Protein AF-A0A8C9T760-F1 (afdb_monomer_lite)

Secondary structure (DSSP, 8-state):
--HHHHHHHHHHHHHTT-SS---GGGGSS--HHHHHHHHHHHHHHHHHHHSTT-

Foldseek 3Di:
DDPVVLVVVQVVCVVVPPPDRDDSVCVPDDDVVVVVVVVVVVVVVVVVVVVVVD

InterPro domains:
  IPR019366 Clusterin-associated protein-1 [PF10234] (14-51)
  IPR019366 Clusterin-associated protein-1 [PTHR21547] (1-48)

Structure (mmCIF, N/CA/C/O backbone):
data_AF-A0A8C9T760-F1
#
_entry.id   AF-A0A8C9T760-F1
#
loop_
_atom_site.group_PDB
_atom_site.id
_atom_site.type_symbol
_atom_site.label_atom_id
_atom_site.label_alt_id
_atom_site.label_comp_id
_atom_site.label_asym_id
_atom_site.label_entity_id
_atom_site.label_seq_id
_atom_site.pdbx_PDB_ins_code
_atom_site.Cartn_x
_atom_site.Cartn_y
_atom_site.Cartn_z
_atom_site.occupancy
_atom_site.B_iso_or_equiv
_atom_site.auth_seq_id
_atom_site.auth_comp_id
_atom_site.auth_asym_id
_atom_site.auth_atom_id
_atom_site.pdbx_PDB_model_num
ATOM 1 N N . MET A 1 1 ? -2.562 2.196 -14.033 1.00 73.25 1 MET A N 1
ATOM 2 C CA . MET A 1 1 ? -2.239 3.405 -13.241 1.00 73.25 1 MET A CA 1
ATOM 3 C C . MET A 1 1 ? -0.924 3.960 -13.749 1.00 73.25 1 MET A C 1
ATOM 5 O O . MET A 1 1 ? -0.071 3.155 -14.113 1.00 73.25 1 MET A O 1
ATOM 9 N N . SER A 1 2 ? -0.753 5.281 -13.824 1.00 88.00 2 SER A N 1
ATOM 10 C CA . SER A 1 2 ? 0.552 5.826 -14.207 1.00 88.00 2 SER A CA 1
ATOM 11 C C . SER A 1 2 ? 1.565 5.629 -13.071 1.00 88.00 2 SER A C 1
ATOM 13 O O . SER A 1 2 ? 1.193 5.482 -11.906 1.00 88.00 2 SER A O 1
ATOM 15 N N . PHE A 1 3 ? 2.859 5.660 -13.391 1.00 88.38 3 PHE A N 1
ATOM 16 C CA . PHE A 1 3 ? 3.918 5.605 -12.377 1.00 88.38 3 PHE A CA 1
ATOM 17 C C . PHE A 1 3 ? 3.790 6.734 -11.337 1.00 88.38 3 PHE A C 1
ATOM 19 O O . PHE A 1 3 ? 4.044 6.526 -10.150 1.00 88.38 3 PHE A O 1
ATOM 26 N N . ARG A 1 4 ? 3.342 7.920 -11.773 1.00 92.88 4 ARG A N 1
ATOM 27 C CA . ARG A 1 4 ? 3.076 9.067 -10.896 1.00 92.88 4 ARG A CA 1
ATOM 28 C C . ARG A 1 4 ? 1.959 8.756 -9.899 1.00 92.88 4 ARG A C 1
ATOM 30 O O . ARG A 1 4 ? 2.130 9.022 -8.713 1.00 92.88 4 ARG A O 1
ATOM 37 N N . ASP A 1 5 ? 0.865 8.150 -10.360 1.00 91.81 5 ASP A N 1
ATOM 38 C CA . ASP A 1 5 ? -0.263 7.777 -9.496 1.00 91.81 5 ASP A CA 1
ATOM 39 C C . ASP A 1 5 ? 0.150 6.734 -8.457 1.00 91.81 5 ASP A C 1
ATOM 41 O O . ASP A 1 5 ? -0.194 6.866 -7.286 1.00 91.81 5 ASP A O 1
ATOM 45 N N . LEU A 1 6 ? 0.937 5.732 -8.864 1.00 92.56 6 LEU A N 1
ATOM 46 C CA . LEU A 1 6 ? 1.420 4.688 -7.958 1.00 92.56 6 LEU A CA 1
ATOM 47 C C . LEU A 1 6 ? 2.329 5.255 -6.867 1.00 92.56 6 LEU A C 1
ATOM 49 O O . LEU A 1 6 ? 2.188 4.888 -5.704 1.00 92.56 6 LEU A O 1
ATOM 53 N N . ARG A 1 7 ? 3.223 6.182 -7.222 1.00 92.75 7 ARG A N 1
ATOM 54 C CA . ARG A 1 7 ? 4.096 6.844 -6.248 1.00 92.75 7 ARG A CA 1
ATOM 55 C C . ARG A 1 7 ? 3.302 7.707 -5.267 1.00 92.75 7 ARG A C 1
ATOM 57 O O . ARG A 1 7 ? 3.541 7.642 -4.063 1.00 92.75 7 ARG A O 1
ATOM 64 N N . ASN A 1 8 ? 2.333 8.475 -5.767 1.00 94.19 8 ASN A N 1
ATOM 65 C CA . ASN A 1 8 ? 1.437 9.260 -4.918 1.00 94.19 8 ASN A CA 1
ATOM 66 C C . ASN A 1 8 ? 0.649 8.350 -3.970 1.00 94.19 8 ASN A C 1
ATOM 68 O O . ASN A 1 8 ? 0.540 8.635 -2.781 1.00 94.19 8 ASN A O 1
ATOM 72 N N . PHE A 1 9 ? 0.141 7.230 -4.480 1.00 93.50 9 PHE A N 1
ATOM 73 C CA . PHE A 1 9 ? -0.592 6.252 -3.692 1.00 93.50 9 PHE A CA 1
ATOM 74 C C . PHE A 1 9 ? 0.259 5.653 -2.566 1.00 93.50 9 PHE A C 1
ATOM 76 O O . PHE A 1 9 ? -0.175 5.657 -1.415 1.00 93.50 9 PHE A O 1
ATOM 83 N N . THR A 1 10 ? 1.485 5.204 -2.855 1.00 93.00 10 THR A N 1
ATOM 84 C CA . THR A 1 10 ? 2.373 4.639 -1.826 1.00 93.00 10 THR A CA 1
ATOM 85 C C . THR A 1 10 ? 2.725 5.656 -0.738 1.00 93.00 10 THR A C 1
ATOM 87 O O . THR A 1 10 ? 2.710 5.306 0.442 1.00 93.00 10 THR A O 1
ATOM 90 N N . GLU A 1 11 ? 2.967 6.923 -1.098 1.00 94.25 11 GLU A N 1
ATOM 91 C CA . GLU A 1 11 ? 3.223 7.979 -0.106 1.00 94.25 11 GLU A CA 1
ATOM 92 C C . GLU A 1 11 ? 1.981 8.300 0.734 1.00 94.25 11 GLU A C 1
ATOM 94 O O . GLU A 1 11 ? 2.088 8.434 1.953 1.00 94.25 11 GLU A O 1
ATOM 99 N N . MET A 1 12 ? 0.791 8.360 0.124 1.00 94.38 12 MET A N 1
ATOM 100 C CA . MET A 1 12 ? -0.461 8.563 0.862 1.00 94.38 12 MET A CA 1
ATOM 101 C C . MET A 1 12 ? -0.707 7.438 1.871 1.00 94.38 12 MET A C 1
ATOM 103 O O . MET A 1 12 ? -1.017 7.708 3.030 1.00 94.38 12 MET A O 1
ATOM 107 N N . MET A 1 13 ? -0.515 6.178 1.475 1.00 94.62 13 MET A N 1
ATOM 108 C CA . MET A 1 13 ? -0.682 5.038 2.382 1.00 94.62 13 MET A CA 1
ATOM 109 C C . MET A 1 13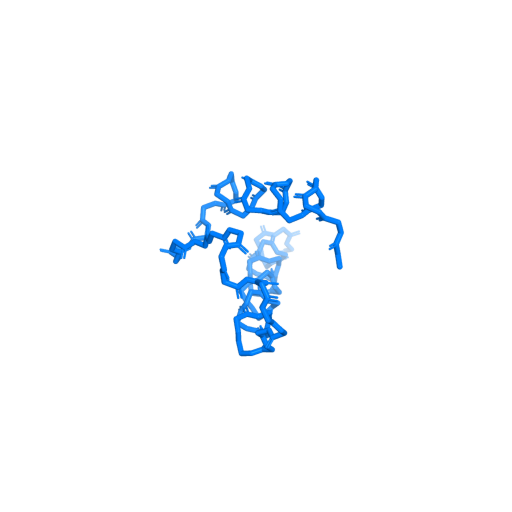 ? 0.318 5.069 3.546 1.00 94.62 13 MET A C 1
ATOM 111 O O . MET A 1 13 ? -0.048 4.749 4.681 1.00 94.62 13 MET A O 1
ATOM 115 N N . ARG A 1 14 ? 1.552 5.528 3.294 1.00 91.31 14 ARG A N 1
ATOM 116 C CA . ARG A 1 14 ? 2.568 5.748 4.331 1.00 91.31 14 ARG A CA 1
ATOM 117 C C . ARG A 1 14 ? 2.163 6.860 5.297 1.00 91.31 14 ARG A C 1
ATOM 119 O O . ARG A 1 14 ? 2.230 6.661 6.506 1.00 91.31 14 ARG A O 1
ATOM 126 N N . ALA A 1 15 ? 1.681 7.991 4.782 1.00 92.88 15 ALA A N 1
ATOM 127 C CA . ALA A 1 15 ? 1.202 9.110 5.594 1.00 92.88 15 ALA A CA 1
ATOM 128 C C . ALA A 1 15 ? -0.018 8.734 6.455 1.00 92.88 15 ALA A C 1
ATOM 130 O O . ALA A 1 15 ? -0.169 9.212 7.578 1.00 92.88 15 ALA A O 1
ATOM 131 N N . LEU A 1 16 ? -0.875 7.838 5.958 1.00 92.12 16 LEU A N 1
ATOM 132 C CA . LEU A 1 16 ? -2.007 7.306 6.717 1.00 92.12 16 LEU A CA 1
ATOM 133 C C . LEU A 1 16 ? -1.586 6.281 7.788 1.00 92.12 16 LEU A C 1
ATOM 135 O O . LEU A 1 16 ? -2.407 5.944 8.645 1.00 92.12 16 LEU A O 1
ATOM 139 N N . GLY A 1 17 ? -0.339 5.802 7.780 1.00 93.06 17 GLY A N 1
ATOM 140 C CA . GLY A 1 17 ? 0.157 4.805 8.730 1.00 93.06 17 GLY A CA 1
ATOM 141 C C . GLY A 1 17 ? -0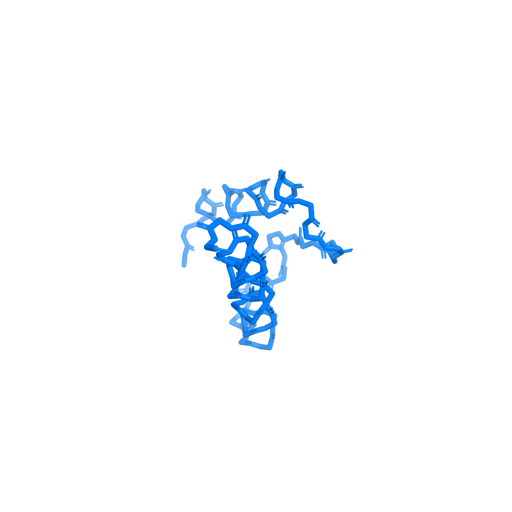.368 3.398 8.447 1.00 93.06 17 GLY A C 1
ATOM 142 O O . GLY A 1 17 ? -0.697 2.661 9.376 1.00 93.06 17 GLY A O 1
ATOM 143 N N . TYR A 1 18 ? -0.516 3.034 7.171 1.00 93.31 18 TYR A N 1
ATOM 144 C CA . TYR A 1 18 ? -0.839 1.658 6.805 1.00 93.31 18 TYR A CA 1
ATOM 145 C C . TYR A 1 18 ? 0.279 0.712 7.285 1.00 93.31 18 TYR A C 1
ATOM 147 O O . TYR A 1 18 ? 1.451 0.981 7.021 1.00 93.31 18 TYR A O 1
ATOM 155 N N . PRO A 1 19 ? -0.049 -0.374 8.010 1.00 89.88 19 PRO A N 1
ATOM 156 C CA . PRO A 1 19 ? 0.941 -1.165 8.748 1.00 89.88 19 PRO A CA 1
ATOM 157 C C . PRO A 1 19 ? 1.882 -1.981 7.854 1.00 89.88 19 PRO A C 1
ATOM 159 O O . PRO A 1 19 ? 2.956 -2.380 8.295 1.00 89.88 19 PRO A O 1
ATOM 162 N N . ARG A 1 20 ? 1.489 -2.253 6.606 1.00 91.06 20 ARG A N 1
ATOM 163 C CA . ARG A 1 20 ? 2.272 -3.048 5.660 1.00 91.06 20 ARG A CA 1
ATOM 164 C C . ARG A 1 20 ? 3.063 -2.133 4.726 1.00 91.06 20 ARG A C 1
ATOM 166 O O . ARG A 1 20 ? 2.524 -1.179 4.173 1.00 91.06 20 ARG A O 1
ATOM 173 N N . LEU A 1 21 ? 4.337 -2.453 4.503 1.00 89.19 21 LEU A N 1
ATOM 174 C CA . LEU A 1 21 ? 5.156 -1.751 3.515 1.00 89.19 21 LEU A CA 1
ATOM 175 C C . LEU A 1 21 ? 4.629 -2.034 2.103 1.00 89.19 21 LEU A C 1
ATOM 177 O O . LEU A 1 21 ? 4.515 -3.191 1.695 1.00 89.19 21 LEU A O 1
ATOM 181 N N . ILE A 1 22 ? 4.317 -0.968 1.368 1.00 92.00 22 ILE A N 1
ATOM 182 C CA . ILE A 1 22 ? 3.845 -1.024 -0.016 1.00 92.00 22 ILE A CA 1
ATOM 183 C C . ILE A 1 22 ? 4.829 -0.279 -0.906 1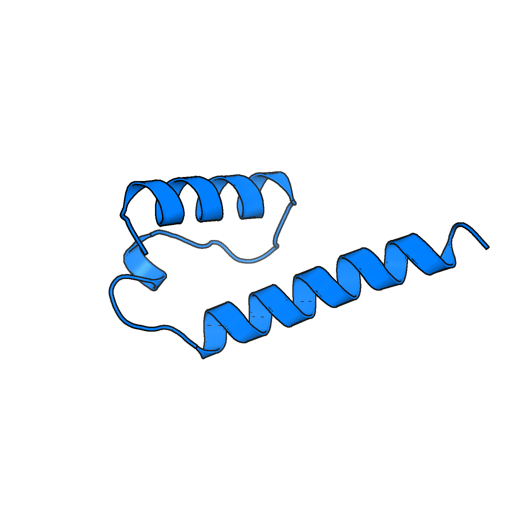.00 92.00 22 ILE A C 1
ATOM 185 O O . ILE A 1 22 ? 5.254 0.827 -0.574 1.00 92.00 22 ILE A O 1
ATOM 189 N N . SER A 1 23 ? 5.154 -0.861 -2.053 1.00 91.62 23 SER A N 1
ATOM 190 C CA . SER A 1 23 ? 6.028 -0.247 -3.048 1.00 91.62 23 SER A CA 1
ATOM 191 C C . SER A 1 23 ? 5.362 -0.222 -4.420 1.00 91.62 23 SER A C 1
ATOM 193 O O . SER A 1 23 ? 4.391 -0.934 -4.672 1.00 91.62 23 SER A O 1
ATOM 195 N N . VAL A 1 24 ? 5.911 0.579 -5.333 1.00 91.94 24 VAL A N 1
ATOM 196 C CA . VAL A 1 24 ? 5.448 0.639 -6.728 1.00 91.94 24 VAL A CA 1
ATOM 197 C C . VAL A 1 24 ? 5.622 -0.716 -7.434 1.00 91.94 24 VAL A C 1
ATOM 199 O O . VAL A 1 24 ? 4.813 -1.075 -8.286 1.00 91.94 24 VAL A O 1
ATOM 202 N N . GLU A 1 25 ? 6.623 -1.503 -7.023 1.00 92.19 25 GLU A N 1
ATOM 203 C CA . GLU A 1 25 ? 6.892 -2.868 -7.497 1.00 92.19 25 GLU A CA 1
ATOM 204 C C . GLU A 1 25 ? 5.665 -3.777 -7.356 1.00 92.19 25 GLU A C 1
ATOM 206 O O . GLU A 1 25 ? 5.329 -4.527 -8.271 1.00 92.19 25 GLU A O 1
ATOM 211 N N . ASN A 1 26 ? 4.947 -3.655 -6.232 1.00 90.81 26 ASN A N 1
ATOM 212 C CA . ASN A 1 26 ? 3.782 -4.479 -5.918 1.00 90.81 26 ASN A CA 1
ATOM 213 C C . ASN A 1 26 ? 2.615 -4.294 -6.898 1.00 90.81 26 ASN A C 1
ATOM 215 O O . ASN A 1 26 ? 1.686 -5.100 -6.862 1.00 90.81 26 ASN A O 1
ATOM 219 N N . PHE A 1 27 ? 2.666 -3.256 -7.738 1.00 91.12 27 PHE A N 1
ATOM 220 C CA . PHE A 1 27 ? 1.655 -2.909 -8.732 1.00 91.12 27 PHE A CA 1
ATOM 221 C C . PHE A 1 27 ? 2.181 -2.982 -10.177 1.00 91.12 27 PHE A C 1
ATOM 223 O O . PHE A 1 27 ? 1.475 -2.551 -11.091 1.00 91.12 27 PHE A O 1
ATOM 230 N N . ARG A 1 28 ? 3.396 -3.519 -10.411 1.00 89.88 28 ARG A N 1
ATOM 231 C CA . ARG A 1 28 ? 3.898 -3.786 -11.777 1.00 89.88 28 ARG A CA 1
ATOM 232 C C . ARG A 1 28 ? 2.995 -4.760 -12.529 1.00 89.88 28 ARG A C 1
ATOM 234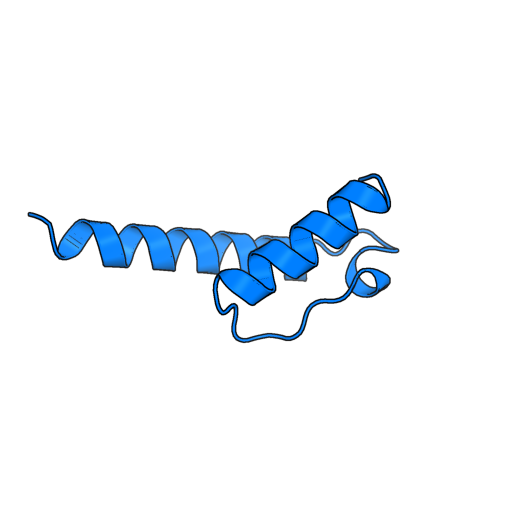 O O . ARG A 1 28 ? 2.781 -4.601 -13.727 1.00 89.88 28 ARG A O 1
ATOM 241 N N . THR A 1 29 ? 2.446 -5.735 -11.814 1.00 91.12 29 THR A N 1
ATOM 242 C CA . THR A 1 29 ? 1.354 -6.596 -12.267 1.00 91.12 29 THR A CA 1
ATOM 243 C C . THR A 1 29 ? 0.099 -6.302 -11.442 1.00 91.12 29 THR A C 1
ATOM 245 O O . THR A 1 29 ? 0.200 -5.794 -10.320 1.00 91.12 29 THR A O 1
ATOM 248 N N . PRO A 1 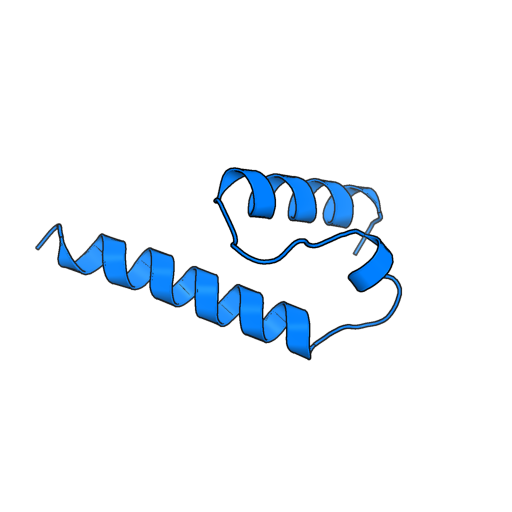30 ? -1.107 -6.587 -11.967 1.00 90.44 30 PRO A N 1
ATOM 249 C CA . PRO A 1 30 ? -2.334 -6.428 -11.197 1.00 90.44 30 PRO A CA 1
ATOM 250 C C . PRO A 1 30 ? -2.278 -7.253 -9.904 1.00 90.44 30 PRO A C 1
ATOM 252 O O . PRO A 1 30 ? -2.193 -8.478 -9.943 1.00 90.44 30 PRO A O 1
ATOM 255 N N . ASN A 1 31 ? -2.349 -6.583 -8.753 1.00 92.31 31 ASN A N 1
ATOM 256 C CA . ASN A 1 31 ? -2.280 -7.214 -7.435 1.00 92.31 31 ASN A CA 1
ATOM 257 C C . ASN A 1 31 ? -3.588 -6.996 -6.668 1.00 92.31 31 ASN A C 1
ATOM 259 O O . ASN A 1 31 ? -3.695 -6.134 -5.795 1.00 92.31 31 ASN A O 1
ATOM 263 N N . PHE A 1 32 ? -4.613 -7.766 -7.036 1.00 93.50 32 PHE A N 1
ATOM 264 C CA . PHE A 1 32 ? -5.957 -7.615 -6.476 1.00 93.50 32 PHE A CA 1
ATOM 265 C C . PHE A 1 32 ? -6.008 -7.889 -4.968 1.00 93.50 32 PHE A C 1
ATOM 267 O O . PHE A 1 32 ? -6.712 -7.188 -4.247 1.00 93.50 32 PHE A O 1
ATOM 274 N N . ALA A 1 33 ? -5.228 -8.860 -4.485 1.00 94.19 33 ALA A N 1
ATOM 275 C CA . ALA A 1 33 ? -5.168 -9.208 -3.067 1.00 94.19 33 ALA A CA 1
ATOM 276 C C . ALA A 1 33 ? -4.678 -8.036 -2.202 1.00 94.19 33 ALA A C 1
ATOM 278 O O . ALA A 1 33 ? -5.243 -7.754 -1.150 1.00 94.19 33 ALA A O 1
ATOM 279 N N . LEU A 1 34 ? -3.655 -7.315 -2.665 1.00 94.00 34 LEU A N 1
ATOM 280 C CA . LEU A 1 34 ? -3.157 -6.136 -1.963 1.00 94.00 34 LEU A CA 1
ATOM 281 C C . LEU A 1 34 ? -4.171 -4.985 -1.996 1.00 94.00 34 LEU A C 1
ATOM 283 O O . LEU A 1 34 ? -4.389 -4.320 -0.988 1.00 94.00 34 LEU A O 1
ATOM 287 N N . VAL A 1 35 ? -4.815 -4.757 -3.143 1.00 93.88 35 VAL A N 1
ATOM 288 C CA . VAL A 1 35 ? -5.826 -3.699 -3.274 1.00 93.88 35 VAL A CA 1
ATOM 289 C C . VAL A 1 35 ?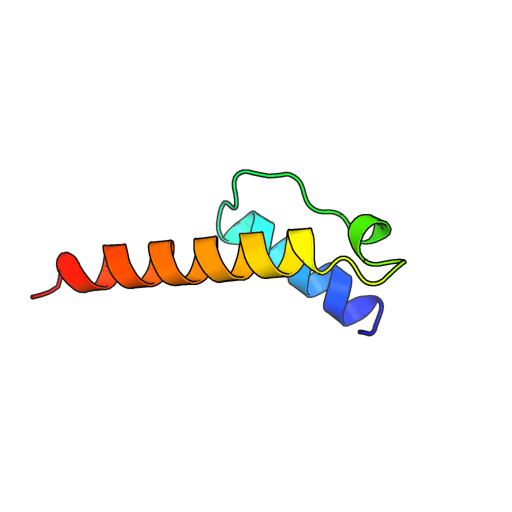 -7.027 -3.970 -2.364 1.00 93.88 35 VAL A C 1
ATOM 291 O O . VAL A 1 35 ? -7.487 -3.053 -1.685 1.00 93.88 35 VAL A O 1
ATOM 294 N N . SER A 1 36 ? -7.521 -5.209 -2.301 1.00 95.88 36 SER A N 1
ATOM 295 C CA . SER A 1 36 ? -8.656 -5.565 -1.442 1.00 95.88 36 SER A CA 1
ATOM 296 C C . SER A 1 36 ? -8.323 -5.420 0.045 1.00 95.88 36 SER A C 1
ATOM 298 O O . SER A 1 36 ? -9.130 -4.877 0.799 1.00 95.88 36 SER A O 1
ATOM 300 N N . GLU A 1 37 ? -7.116 -5.810 0.460 1.00 95.00 37 GLU A N 1
ATOM 301 C CA . GLU A 1 37 ? -6.622 -5.602 1.823 1.00 95.00 37 GLU A CA 1
ATOM 302 C C . GLU A 1 37 ? -6.603 -4.109 2.192 1.00 95.00 37 GLU A C 1
ATOM 304 O O . GLU A 1 37 ? -7.115 -3.717 3.246 1.00 95.00 37 GLU A O 1
ATOM 309 N N . ILE A 1 38 ? -6.079 -3.265 1.297 1.00 94.06 38 ILE A N 1
ATOM 310 C CA . ILE A 1 38 ? -6.033 -1.811 1.486 1.00 94.06 38 ILE A CA 1
ATOM 311 C C . ILE A 1 38 ? -7.445 -1.227 1.600 1.00 94.06 38 ILE A C 1
ATOM 313 O O . ILE A 1 38 ? -7.702 -0.427 2.500 1.00 94.06 38 ILE A O 1
ATOM 317 N N . LEU A 1 39 ? -8.378 -1.637 0.737 1.00 93.88 39 LEU A N 1
ATOM 318 C CA . LEU A 1 39 ? -9.767 -1.169 0.783 1.00 93.88 39 LEU A CA 1
ATOM 319 C C . LEU A 1 39 ? -10.446 -1.538 2.106 1.00 93.88 39 LEU A C 1
ATOM 321 O O . LEU A 1 39 ? -11.063 -0.683 2.741 1.00 93.88 39 LEU A O 1
ATOM 325 N N . VAL A 1 40 ? -10.288 -2.783 2.565 1.00 93.81 40 VAL A N 1
ATOM 326 C CA . VAL A 1 40 ? -10.828 -3.230 3.858 1.00 93.81 40 VAL A CA 1
ATOM 327 C C . VAL A 1 40 ? -10.223 -2.426 5.007 1.00 93.81 40 VAL A C 1
ATOM 329 O O . VAL A 1 40 ? -10.941 -2.022 5.926 1.00 93.81 40 VAL A O 1
ATOM 332 N N . TRP A 1 41 ? -8.917 -2.165 4.963 1.00 93.88 41 TRP A N 1
ATOM 333 C CA . TRP A 1 41 ? -8.246 -1.355 5.974 1.00 93.88 41 TRP A CA 1
ATOM 334 C C . TRP A 1 41 ? -8.761 0.090 5.998 1.00 93.88 41 TRP A C 1
ATOM 336 O O . TRP A 1 41 ? -9.066 0.614 7.073 1.00 93.88 41 TRP A O 1
ATOM 346 N N . LEU A 1 42 ? -8.920 0.716 4.828 1.00 92.25 42 LEU A N 1
ATOM 347 C CA . LEU A 1 42 ? -9.453 2.073 4.702 1.00 92.25 42 LEU A CA 1
ATOM 348 C C . LEU A 1 42 ? -10.873 2.162 5.269 1.00 92.25 42 LEU A C 1
ATOM 350 O O . LEU A 1 42 ? -11.145 3.035 6.094 1.00 92.25 42 LEU A O 1
ATOM 354 N N . VAL A 1 43 ? -11.757 1.230 4.898 1.00 92.56 43 VAL A N 1
ATOM 355 C CA . VAL A 1 43 ? -13.134 1.189 5.413 1.00 92.56 43 VAL A CA 1
ATOM 356 C C . VAL A 1 43 ? -13.133 1.060 6.934 1.00 92.56 43 VAL A C 1
ATOM 358 O O . VAL A 1 43 ? -13.745 1.887 7.602 1.00 92.56 43 VAL A O 1
ATOM 361 N N . LYS A 1 44 ? -12.377 0.112 7.504 1.00 89.00 44 LYS A N 1
ATOM 362 C CA . LYS A 1 44 ? -12.274 -0.058 8.966 1.00 89.00 44 LYS A CA 1
ATOM 363 C C . LYS A 1 44 ? -11.794 1.215 9.668 1.00 89.00 44 LYS A C 1
ATOM 365 O O . LYS A 1 44 ? -12.363 1.606 10.686 1.00 89.00 44 LYS A O 1
ATOM 370 N N . ARG A 1 45 ? -10.793 1.901 9.107 1.00 85.31 45 ARG A N 1
ATOM 371 C CA . ARG A 1 45 ? -10.273 3.170 9.641 1.00 85.31 45 ARG A CA 1
ATOM 372 C C . ARG A 1 45 ? -11.333 4.276 9.645 1.00 85.31 45 ARG A C 1
ATOM 374 O O . ARG A 1 45 ? -11.422 5.024 10.620 1.00 85.31 45 ARG A O 1
ATOM 381 N N . HIS A 1 46 ? -12.116 4.398 8.574 1.00 77.81 46 HIS A N 1
ATOM 382 C CA . HIS A 1 46 ? -13.198 5.381 8.490 1.00 77.81 46 HIS A CA 1
ATOM 383 C C . HIS A 1 46 ? -14.380 5.018 9.396 1.00 77.81 46 HIS A C 1
ATOM 385 O O . HIS A 1 46 ? -14.911 5.896 10.075 1.00 77.81 46 HIS A O 1
ATOM 391 N N . SER A 1 47 ? -14.740 3.735 9.480 1.00 69.00 47 SER A N 1
ATOM 392 C CA . SER A 1 47 ? -15.807 3.247 10.356 1.00 69.00 47 SER A CA 1
ATOM 393 C C . SER A 1 47 ? -15.490 3.494 11.829 1.00 69.00 47 SER A C 1
ATOM 395 O O . SER A 1 47 ? -16.317 4.081 12.516 1.00 69.00 47 SER A O 1
ATOM 397 N N . CYS A 1 48 ? -14.283 3.163 12.308 1.00 56.03 48 CYS A N 1
ATOM 398 C CA . CYS A 1 48 ? -13.875 3.432 13.695 1.00 56.03 48 CYS A CA 1
ATOM 399 C C . CYS A 1 48 ? -13.901 4.929 14.050 1.00 56.03 48 CYS A C 1
ATOM 401 O O . CYS A 1 48 ? -14.207 5.282 15.184 1.00 56.03 48 CYS A O 1
ATOM 403 N N . ARG A 1 49 ? -13.629 5.822 13.089 1.00 55.81 49 ARG A N 1
ATOM 404 C CA . ARG A 1 49 ? -13.680 7.277 13.309 1.00 55.81 49 ARG A CA 1
ATOM 405 C C . ARG A 1 49 ? -15.110 7.819 13.419 1.00 55.81 49 ARG A C 1
ATOM 407 O O . ARG A 1 49 ? -15.309 8.853 14.042 1.00 55.81 49 ARG A O 1
ATOM 414 N N . HIS A 1 50 ? -16.093 7.133 12.840 1.00 53.31 50 HIS A N 1
ATOM 415 C CA . HIS A 1 50 ? -17.489 7.573 12.854 1.00 53.31 50 HIS A CA 1
ATOM 416 C C . HIS A 1 50 ? -18.239 7.182 14.143 1.00 53.31 50 HIS A C 1
ATOM 418 O O . HIS A 1 50 ? -19.242 7.807 14.464 1.00 53.31 50 HIS A O 1
ATOM 424 N N . VAL A 1 51 ? -17.748 6.191 14.902 1.00 53.81 51 VAL A N 1
ATOM 425 C CA . VAL A 1 51 ? -18.374 5.753 16.172 1.00 53.81 51 VAL A CA 1
ATOM 426 C C . VAL A 1 51 ? -18.014 6.665 17.355 1.00 53.81 51 VAL A C 1
ATOM 428 O O . VAL A 1 51 ? -18.707 6.658 18.358 1.00 53.81 51 VAL A O 1
ATOM 431 N N . ILE A 1 52 ? -16.956 7.476 17.246 1.00 52.44 52 ILE A N 1
ATOM 432 C CA . ILE A 1 52 ? -16.492 8.364 18.333 1.00 52.44 52 ILE A CA 1
ATOM 433 C C . ILE A 1 52 ? -17.169 9.754 18.266 1.00 52.44 52 ILE A C 1
ATOM 435 O O . ILE A 1 52 ? -17.010 10.569 19.166 1.00 52.44 52 ILE A O 1
ATOM 439 N N . LEU A 1 53 ? -17.933 10.042 17.205 1.00 52.00 53 LEU A N 1
ATOM 440 C CA . LEU A 1 53 ? -18.585 11.343 16.973 1.00 52.00 53 LEU A CA 1
ATOM 441 C C . LEU A 1 53 ? -20.125 11.276 17.009 1.00 52.00 53 LEU A C 1
ATOM 443 O O . LEU A 1 53 ? -20.779 12.161 16.457 1.00 52.00 53 LEU A O 1
ATOM 447 N N . LYS A 1 54 ? -20.710 10.242 17.623 1.00 45.34 54 LYS A N 1
ATOM 448 C CA . LYS A 1 54 ? -22.155 10.142 17.869 1.00 45.34 54 LYS A CA 1
ATOM 449 C C . LYS A 1 54 ? -22.442 9.877 19.335 1.00 45.34 54 LYS A C 1
ATOM 451 O O . LYS A 1 54 ? -21.670 9.100 19.933 1.00 45.34 54 LYS A O 1
#

Organism: Scleropages formosus (NCBI:txid113540)

pLDDT: mean 86.05, std 13.78, range [45.34, 95.88]

Radius of gyration: 12.78 Å; chains: 1; bounding box: 29×21×32 Å

Sequence (54 aa):
MSFRDLRNFTEMMRALGYPRLISVENFRTPNFALVSEILVWLVKRHSCRHVILK